Protein AF-A0A5K0XBB8-F1 (afdb_monomer_lite)

Organism: NCBI:txid210225

pLDDT: mean 93.1, std 4.8, range [66.88, 97.88]

Foldseek 3Di:
DVVVVVVVVVCVVDPCVVFADPVVRDGDPVNVVVVVVVQVVQCPVPPSDHD

Sequence (51 aa):
VSEVFYYAQKAVLHPTLPLFDRGTQSLKPRCGRALKRVFVLSDQDKDGALN

Secondary structure (DSSP, 8-state):
-HHHHHHHHHHHHS--TTTEETTTTEE-HHHHHHHHHHHHHH-SS-SSS--

Radius of gyration: 16.17 Å; chains: 1; bounding box: 28×14×47 Å

Structure (mmCIF, N/CA/C/O backbone):
data_AF-A0A5K0XBB8-F1
#
_entry.id   AF-A0A5K0XBB8-F1
#
loop_
_atom_site.group_PDB
_atom_site.id
_atom_site.type_symbol
_atom_site.label_atom_id
_atom_site.label_alt_id
_atom_site.label_comp_id
_atom_site.label_asym_id
_atom_site.label_entity_id
_atom_site.label_seq_id
_atom_site.pdbx_PDB_ins_code
_atom_site.Cartn_x
_atom_site.Cartn_y
_atom_site.Cartn_z
_atom_site.occupancy
_atom_site.B_iso_or_equiv
_atom_site.auth_seq_id
_atom_site.auth_comp_id
_atom_site.auth_asym_id
_atom_site.auth_atom_id
_atom_site.pdbx_PDB_model_num
ATOM 1 N N . VAL A 1 1 ? -19.816 8.929 22.098 1.00 66.88 1 VAL A N 1
ATOM 2 C CA . VAL A 1 1 ? -19.720 7.453 22.257 1.00 66.88 1 VAL A CA 1
ATOM 3 C C . VAL A 1 1 ? -19.988 6.725 20.940 1.00 66.88 1 VAL A C 1
ATOM 5 O O . VAL A 1 1 ? -19.171 5.899 20.559 1.00 66.88 1 VAL A O 1
ATOM 8 N N . SER A 1 2 ? -21.055 7.058 20.204 1.00 87.69 2 SER A N 1
ATOM 9 C CA . SER A 1 2 ? -21.408 6.451 18.904 1.00 87.69 2 SER A CA 1
ATOM 10 C C . SER A 1 2 ? -20.300 6.484 17.839 1.00 87.69 2 SER A C 1
ATOM 12 O O . SER A 1 2 ? -20.078 5.477 17.175 1.00 87.69 2 SER A O 1
ATOM 14 N N . GLU A 1 3 ? -19.561 7.589 17.697 1.00 90.62 3 GLU A N 1
ATOM 15 C CA . GLU A 1 3 ? -18.479 7.700 16.699 1.00 90.62 3 GLU A CA 1
ATOM 16 C C . GLU A 1 3 ? -17.345 6.693 16.906 1.00 90.62 3 GLU A C 1
ATOM 18 O O . GLU A 1 3 ? -16.854 6.109 15.944 1.00 90.62 3 GLU A O 1
ATOM 23 N N . VAL A 1 4 ? -16.938 6.449 18.154 1.00 91.69 4 VAL A N 1
ATOM 24 C CA . VAL A 1 4 ? -15.848 5.508 18.457 1.00 91.69 4 VAL A CA 1
ATOM 25 C C . VAL A 1 4 ? -16.235 4.097 18.017 1.00 91.69 4 VAL A C 1
ATOM 27 O O . VAL A 1 4 ? -15.440 3.408 17.381 1.00 91.69 4 VAL A O 1
ATOM 30 N N . PHE A 1 5 ? -17.480 3.693 18.280 1.00 93.50 5 PHE A N 1
ATOM 31 C CA . PHE A 1 5 ? -18.009 2.409 17.822 1.00 93.50 5 PHE A CA 1
ATOM 32 C C . PHE A 1 5 ? -18.151 2.349 16.298 1.00 93.50 5 PHE A C 1
ATOM 34 O O . PHE A 1 5 ? -17.790 1.335 15.704 1.00 93.50 5 PHE A O 1
ATOM 41 N N . TYR A 1 6 ? -18.591 3.434 15.657 1.00 92.81 6 TYR A N 1
ATOM 42 C CA . TYR A 1 6 ? -18.658 3.527 14.197 1.00 92.81 6 TYR A CA 1
ATOM 43 C C . TYR A 1 6 ? -17.281 3.323 13.544 1.00 92.81 6 TYR A C 1
ATOM 45 O O . TYR A 1 6 ? -17.135 2.506 12.633 1.00 92.81 6 TYR A O 1
ATOM 53 N N . TYR A 1 7 ? -16.239 3.999 14.037 1.00 91.31 7 TYR A N 1
ATOM 54 C CA . TYR A 1 7 ? -14.886 3.837 13.498 1.00 91.31 7 TYR A CA 1
ATOM 55 C C . TYR A 1 7 ? -14.268 2.479 13.833 1.00 91.31 7 TYR A C 1
ATOM 57 O O . TYR A 1 7 ? -13.575 1.911 12.987 1.00 91.31 7 TYR A O 1
ATOM 65 N N . ALA A 1 8 ? -14.547 1.924 15.016 1.00 91.62 8 ALA A N 1
ATOM 66 C CA . ALA A 1 8 ? -14.131 0.569 15.365 1.00 91.62 8 ALA A CA 1
ATOM 67 C C . ALA A 1 8 ? -14.746 -0.466 14.407 1.00 91.62 8 ALA A C 1
ATOM 69 O O . ALA A 1 8 ? -14.026 -1.307 13.873 1.00 91.62 8 ALA A O 1
ATOM 70 N N . GLN A 1 9 ? -16.045 -0.353 14.105 1.00 92.81 9 GLN A N 1
ATOM 71 C CA . GLN A 1 9 ? -16.715 -1.211 13.123 1.00 92.81 9 GLN A CA 1
ATOM 72 C C . GLN A 1 9 ? -16.095 -1.061 11.730 1.00 92.81 9 GLN A C 1
ATOM 74 O O . GLN A 1 9 ? -15.762 -2.061 11.096 1.00 92.81 9 GLN A O 1
ATOM 79 N N . LYS A 1 10 ? -15.859 0.175 11.272 1.00 90.19 10 LYS A N 1
ATOM 80 C CA . LYS A 1 10 ? -15.202 0.427 9.981 1.00 90.19 10 LYS A CA 1
ATOM 81 C C . LYS A 1 10 ? -13.803 -0.186 9.902 1.00 90.19 10 LYS A C 1
ATOM 83 O O . LYS A 1 10 ? -13.440 -0.722 8.860 1.00 90.19 10 LYS A O 1
ATOM 88 N N . ALA A 1 11 ? -13.024 -0.120 10.981 1.00 88.62 11 ALA A N 1
ATOM 89 C CA . ALA A 1 11 ? -11.674 -0.677 11.027 1.00 88.62 11 ALA A CA 1
ATOM 90 C C . ALA A 1 11 ? -11.664 -2.213 10.970 1.00 88.62 11 ALA A C 1
ATOM 92 O O . ALA A 1 11 ? -10.745 -2.789 10.389 1.00 88.62 11 ALA A O 1
ATOM 93 N N . VAL A 1 12 ? -12.685 -2.862 11.540 1.00 90.06 12 VAL A N 1
ATOM 94 C CA . VAL A 1 12 ? -12.876 -4.317 11.450 1.00 90.06 12 VAL A CA 1
ATOM 95 C C . VAL A 1 12 ? -13.329 -4.727 10.047 1.00 90.06 12 VAL A C 1
ATOM 97 O O . VAL A 1 12 ? -12.783 -5.674 9.489 1.00 90.06 12 VAL A O 1
ATOM 100 N N . LEU A 1 13 ? -14.286 -4.003 9.457 1.00 93.75 13 LEU A N 1
ATOM 101 C CA . LEU A 1 13 ? -14.816 -4.297 8.118 1.00 93.75 13 LEU A CA 1
ATOM 102 C C . LEU A 1 13 ? -13.806 -4.015 6.995 1.00 93.75 13 LEU A C 1
ATOM 104 O O . LEU A 1 13 ? -13.805 -4.700 5.975 1.00 93.75 13 LEU A O 1
ATOM 108 N N . HIS A 1 14 ? -12.936 -3.020 7.178 1.00 89.94 14 HIS A N 1
ATOM 109 C CA . HIS A 1 14 ? -11.954 -2.593 6.182 1.00 89.94 14 HIS A CA 1
ATOM 110 C C . HIS A 1 14 ? -10.549 -2.536 6.799 1.00 89.94 14 HIS A C 1
ATOM 112 O O . HIS A 1 14 ? -10.015 -1.449 7.052 1.00 89.94 14 HIS A O 1
ATOM 118 N N . PRO A 1 15 ? -9.925 -3.698 7.063 1.00 87.81 15 PRO A N 1
ATOM 119 C CA . PRO A 1 15 ? -8.635 -3.746 7.731 1.00 87.81 15 PRO A CA 1
ATOM 120 C C . PRO A 1 15 ? -7.541 -3.173 6.824 1.00 87.81 15 PRO A C 1
ATOM 122 O O . PRO A 1 15 ? -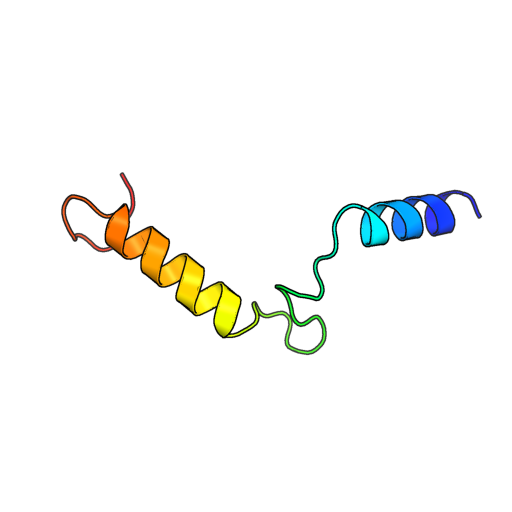7.118 -3.792 5.850 1.00 87.81 15 PRO A O 1
ATOM 125 N N . THR A 1 16 ? -7.037 -1.988 7.169 1.00 90.56 16 THR A N 1
ATOM 126 C CA . THR A 1 16 ? -5.943 -1.328 6.435 1.00 90.56 16 THR A CA 1
ATOM 127 C C . THR A 1 16 ? -4.556 -1.787 6.884 1.00 90.56 16 THR A C 1
ATOM 129 O O . THR A 1 16 ? -3.614 -1.753 6.098 1.00 90.56 16 THR A O 1
ATOM 132 N N . LEU A 1 17 ? -4.421 -2.289 8.117 1.00 88.12 17 LEU A N 1
ATOM 133 C CA . LEU A 1 17 ? -3.154 -2.752 8.707 1.00 88.12 17 LEU A CA 1
ATOM 134 C C . LEU A 1 17 ? -2.371 -3.803 7.891 1.00 88.12 17 LEU A C 1
ATOM 136 O O . LEU A 1 17 ? -1.138 -3.771 7.920 1.00 88.12 17 LEU A O 1
ATOM 140 N N . PRO A 1 18 ? -2.995 -4.759 7.179 1.00 87.88 18 PRO A N 1
ATOM 141 C CA . PRO A 1 18 ? -2.258 -5.704 6.338 1.00 87.88 18 PRO A CA 1
ATOM 142 C C . PRO A 1 18 ? -1.557 -5.047 5.143 1.00 87.88 18 PRO A C 1
ATOM 144 O O . PRO A 1 18 ? -0.599 -5.612 4.616 1.00 87.88 18 PRO A O 1
ATOM 147 N N . LEU A 1 19 ? -2.017 -3.866 4.723 1.00 93.12 19 LEU A N 1
ATOM 148 C CA . LEU A 1 19 ? -1.571 -3.184 3.508 1.00 93.12 19 LEU A CA 1
ATOM 149 C C . LEU A 1 19 ? -0.798 -1.895 3.801 1.00 93.12 19 LEU A C 1
ATOM 151 O O . LEU A 1 19 ? 0.100 -1.552 3.038 1.00 93.12 19 LEU A O 1
ATOM 155 N N . PHE A 1 20 ? -1.106 -1.215 4.906 1.00 94.56 20 PHE A N 1
ATOM 156 C CA . PHE A 1 20 ? -0.577 0.099 5.260 1.00 94.56 20 PHE A CA 1
ATOM 157 C C . PHE A 1 20 ? 0.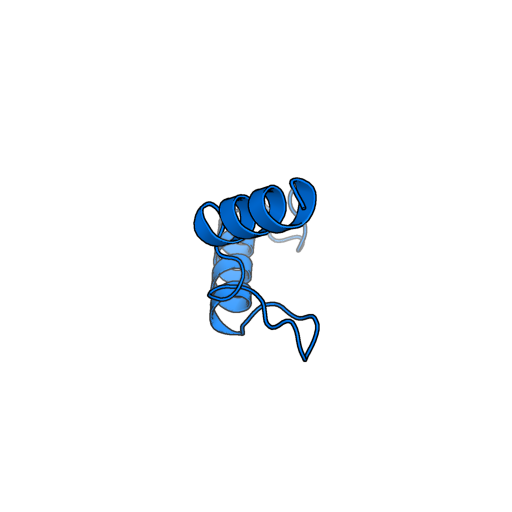069 0.088 6.647 1.00 94.56 20 PHE A C 1
ATOM 159 O O . PHE A 1 20 ? -0.480 -0.453 7.610 1.00 94.56 20 PHE A O 1
ATOM 166 N N . ASP A 1 21 ? 1.241 0.699 6.740 1.00 93.88 21 ASP A N 1
ATOM 167 C CA . ASP A 1 21 ? 1.936 0.979 7.984 1.00 93.88 21 ASP A CA 1
ATOM 168 C C . ASP A 1 21 ? 1.635 2.419 8.413 1.00 93.88 21 ASP A C 1
ATOM 170 O O . ASP A 1 21 ? 2.007 3.386 7.747 1.00 93.88 21 ASP A O 1
ATOM 174 N N . ARG A 1 22 ? 0.939 2.556 9.545 1.00 89.81 22 ARG A N 1
ATOM 175 C CA . ARG A 1 22 ? 0.555 3.863 10.087 1.00 89.81 22 ARG A CA 1
ATOM 176 C C . ARG A 1 22 ? 1.733 4.628 10.686 1.00 89.81 22 ARG A C 1
ATOM 178 O O . ARG A 1 22 ? 1.671 5.849 10.698 1.00 89.81 22 ARG A O 1
ATOM 185 N N . GLY A 1 23 ? 2.769 3.940 11.169 1.00 92.62 23 GLY A N 1
ATOM 186 C CA . GLY A 1 23 ? 3.931 4.584 11.782 1.00 92.62 23 GLY A CA 1
ATOM 187 C C . GLY A 1 23 ? 4.825 5.257 10.746 1.00 92.62 23 GLY A C 1
ATOM 188 O O . GLY A 1 23 ? 5.268 6.380 10.949 1.00 92.62 23 GLY A O 1
ATOM 189 N N . THR A 1 24 ? 5.029 4.600 9.603 1.00 95.00 24 THR A N 1
ATOM 190 C CA . THR A 1 24 ? 5.804 5.155 8.478 1.00 95.00 24 THR A CA 1
ATOM 191 C C . THR A 1 24 ? 4.948 5.914 7.462 1.00 95.00 24 THR A C 1
ATOM 193 O O . THR A 1 24 ? 5.482 6.443 6.493 1.00 95.00 24 THR A O 1
ATOM 196 N N . GLN A 1 25 ? 3.624 5.948 7.659 1.00 94.12 25 GLN A N 1
ATOM 197 C CA . GLN A 1 25 ? 2.638 6.485 6.714 1.00 94.12 25 GLN A CA 1
ATOM 198 C C . GLN A 1 25 ? 2.829 5.960 5.279 1.00 94.12 25 GLN A C 1
ATOM 200 O O . GLN A 1 25 ? 2.685 6.698 4.305 1.00 94.12 25 GLN A O 1
ATOM 205 N N . SER A 1 26 ? 3.154 4.671 5.138 1.00 95.19 26 SER A N 1
ATOM 206 C CA . SER A 1 26 ? 3.517 4.068 3.854 1.00 95.19 26 SER A CA 1
ATOM 207 C C . SER A 1 26 ? 2.822 2.728 3.611 1.00 95.19 26 SER A C 1
ATOM 209 O O . SER A 1 26 ? 2.392 2.035 4.537 1.00 95.19 26 SER A O 1
ATOM 211 N N . LEU A 1 27 ? 2.696 2.336 2.340 1.00 95.56 27 LEU A N 1
ATOM 212 C CA . LEU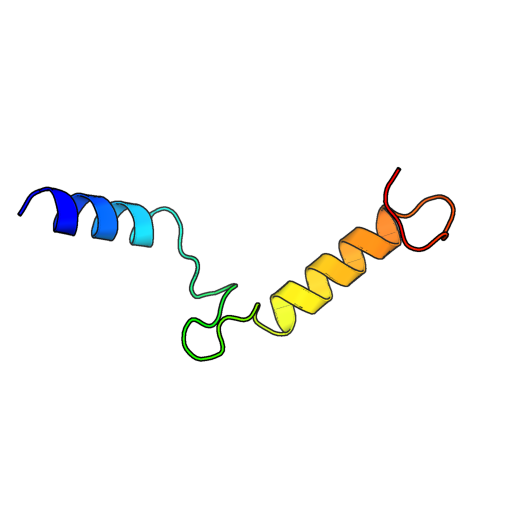 A 1 27 ? 2.247 0.989 1.998 1.00 95.56 27 LEU A CA 1
ATOM 213 C C . LEU A 1 27 ? 3.315 -0.028 2.394 1.00 95.56 27 LEU A C 1
ATOM 215 O O . LEU A 1 27 ? 4.506 0.152 2.140 1.00 95.56 27 LEU A O 1
ATOM 219 N N . LYS A 1 28 ? 2.877 -1.164 2.933 1.00 95.56 28 LYS A N 1
ATOM 220 C CA . LYS A 1 28 ? 3.783 -2.265 3.240 1.00 95.56 28 LYS A CA 1
ATOM 221 C C . LYS A 1 28 ? 4.484 -2.734 1.961 1.00 95.56 28 LYS A C 1
ATOM 223 O O . LYS A 1 28 ? 3.830 -2.835 0.916 1.00 95.56 28 LYS A O 1
ATOM 228 N N . PRO A 1 29 ? 5.764 -3.154 2.032 1.00 95.62 29 PRO A N 1
ATOM 229 C CA . PRO A 1 29 ? 6.537 -3.534 0.847 1.00 95.62 29 PRO A CA 1
ATOM 230 C C . PRO A 1 29 ? 5.860 -4.587 -0.043 1.00 95.62 29 PRO A C 1
ATOM 232 O O . PRO A 1 29 ? 6.007 -4.564 -1.262 1.00 95.62 29 PRO A O 1
ATOM 235 N N . ARG A 1 30 ? 5.086 -5.512 0.546 1.00 94.94 30 ARG A N 1
ATOM 236 C CA . ARG A 1 30 ? 4.318 -6.519 -0.207 1.00 94.94 30 ARG A CA 1
ATOM 237 C C . ARG A 1 30 ? 3.195 -5.899 -1.043 1.00 94.94 30 ARG A C 1
ATOM 239 O O . ARG A 1 30 ? 3.022 -6.308 -2.186 1.00 94.94 30 ARG A O 1
ATOM 246 N N . CYS A 1 31 ? 2.468 -4.928 -0.489 1.00 95.62 31 CYS A N 1
ATOM 247 C CA . CYS A 1 31 ? 1.403 -4.216 -1.192 1.00 95.62 31 CYS A CA 1
ATOM 248 C C . CYS A 1 31 ? 1.988 -3.376 -2.335 1.00 95.62 31 CYS A C 1
ATOM 250 O O . CYS A 1 31 ? 1.553 -3.520 -3.474 1.00 95.62 31 CYS A O 1
ATOM 252 N N . GLY A 1 32 ? 3.061 -2.618 -2.071 1.00 95.75 32 GLY A N 1
ATOM 253 C CA . GLY A 1 32 ? 3.755 -1.843 -3.105 1.00 95.75 32 GLY A CA 1
ATOM 254 C C . GLY A 1 32 ? 4.259 -2.704 -4.272 1.00 95.75 32 GLY A C 1
ATOM 255 O O . GLY A 1 32 ? 4.041 -2.363 -5.431 1.00 95.75 32 GLY A O 1
ATOM 256 N N . ARG A 1 33 ? 4.863 -3.872 -3.995 1.00 96.94 33 ARG A N 1
ATOM 257 C CA . ARG A 1 33 ? 5.287 -4.813 -5.052 1.00 96.94 33 ARG A CA 1
ATOM 258 C C . ARG A 1 33 ? 4.118 -5.373 -5.861 1.00 96.94 33 ARG A C 1
ATOM 260 O O . ARG A 1 33 ? 4.245 -5.512 -7.074 1.00 96.94 33 ARG A O 1
ATOM 267 N N . ALA A 1 34 ? 3.009 -5.709 -5.203 1.00 96.62 34 ALA A N 1
ATOM 268 C CA . ALA A 1 34 ? 1.817 -6.201 -5.884 1.00 96.62 34 ALA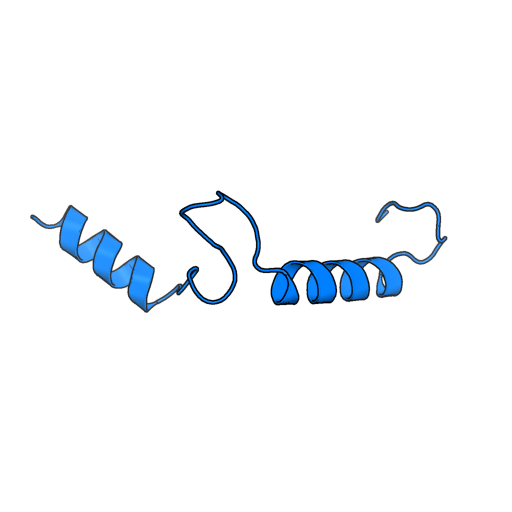 A CA 1
ATOM 269 C C . ALA A 1 34 ? 1.241 -5.132 -6.823 1.00 96.62 34 ALA A C 1
ATOM 271 O O . ALA A 1 34 ? 1.018 -5.422 -7.994 1.00 96.62 34 ALA A O 1
ATOM 272 N N . LEU A 1 35 ? 1.099 -3.891 -6.344 1.00 96.44 35 LEU A N 1
ATOM 273 C CA . LEU A 1 35 ? 0.627 -2.766 -7.155 1.00 96.44 35 LEU A CA 1
ATOM 274 C C . LEU A 1 35 ? 1.564 -2.470 -8.326 1.00 96.44 35 LEU A C 1
ATOM 276 O O . LEU A 1 35 ? 1.089 -2.318 -9.443 1.00 96.44 35 LEU A O 1
ATOM 280 N N . LYS A 1 36 ? 2.887 -2.479 -8.113 1.00 96.69 36 LYS A N 1
ATOM 281 C CA . LYS A 1 36 ? 3.861 -2.311 -9.202 1.00 96.69 36 LYS A CA 1
ATOM 282 C C . LYS A 1 36 ? 3.715 -3.391 -10.276 1.00 96.69 36 LYS A C 1
ATOM 284 O O . LYS A 1 36 ? 3.816 -3.095 -11.459 1.00 96.69 36 LYS A O 1
ATOM 289 N N . ARG A 1 37 ? 3.473 -4.645 -9.881 1.00 97.44 37 ARG A N 1
ATOM 290 C CA . ARG A 1 37 ? 3.232 -5.733 -10.838 1.00 97.44 37 ARG A CA 1
ATOM 291 C C . ARG A 1 37 ? 1.929 -5.530 -11.607 1.00 97.44 37 ARG A C 1
ATOM 293 O O . ARG A 1 37 ? 1.931 -5.736 -12.811 1.00 97.44 37 ARG A O 1
ATOM 300 N N . VAL A 1 38 ? 0.849 -5.143 -10.925 1.00 97.62 38 VAL A N 1
ATOM 301 C CA . VAL A 1 38 ? -0.431 -4.824 -11.579 1.00 97.62 38 VAL A CA 1
ATOM 302 C C . VAL A 1 38 ? -0.238 -3.691 -12.582 1.00 97.62 38 VAL A C 1
ATOM 304 O O . VAL A 1 38 ? -0.620 -3.850 -13.730 1.00 97.62 38 VAL A O 1
ATOM 307 N N . PHE A 1 39 ? 0.435 -2.613 -12.181 1.00 97.88 39 PHE A N 1
ATOM 308 C CA . PHE A 1 39 ? 0.761 -1.488 -13.052 1.00 97.88 39 PHE A CA 1
ATOM 309 C C . PHE A 1 39 ? 1.474 -1.945 -14.330 1.00 97.88 39 PHE A C 1
ATOM 311 O O . PHE A 1 39 ? 0.974 -1.701 -15.415 1.00 97.88 39 PHE A O 1
ATOM 318 N N . VAL A 1 40 ? 2.579 -2.690 -14.207 1.00 96.94 40 VAL A N 1
ATOM 319 C CA . VAL A 1 40 ? 3.354 -3.177 -15.366 1.00 96.94 40 VAL A CA 1
ATOM 320 C C . VAL A 1 40 ? 2.538 -4.096 -16.284 1.00 96.94 40 VAL A C 1
ATOM 322 O O . VAL A 1 40 ? 2.810 -4.165 -17.475 1.00 96.94 40 VAL A O 1
ATOM 325 N N . LEU A 1 41 ? 1.565 -4.836 -15.744 1.00 97.00 41 LEU A N 1
ATOM 326 C CA . LEU A 1 41 ? 0.674 -5.676 -16.552 1.00 97.00 41 LEU A CA 1
ATOM 327 C C . LEU A 1 41 ? -0.414 -4.866 -17.266 1.00 97.00 41 LEU A C 1
ATOM 329 O O . LEU A 1 41 ? -0.905 -5.312 -18.300 1.00 97.00 41 LEU A O 1
ATOM 333 N N . SER A 1 42 ? -0.804 -3.726 -16.700 1.00 97.25 42 SER A N 1
ATOM 334 C CA . SER A 1 42 ? -1.821 -2.834 -17.258 1.00 97.25 42 SER A CA 1
ATOM 335 C C . SER A 1 42 ? -1.246 -1.778 -18.206 1.00 97.25 42 SER A C 1
ATOM 337 O O . SER A 1 42 ? -1.989 -1.267 -19.035 1.00 97.25 42 SER A O 1
ATOM 339 N N . ASP A 1 43 ? 0.042 -1.460 -18.085 1.00 97.25 43 ASP A N 1
ATOM 340 C CA . ASP A 1 43 ? 0.783 -0.529 -18.938 1.00 97.25 43 ASP A CA 1
ATOM 341 C C . ASP A 1 43 ? 1.030 -1.168 -20.321 1.00 97.25 43 ASP A C 1
ATOM 343 O O . ASP A 1 43 ? 1.955 -1.965 -20.516 1.00 97.25 43 ASP A O 1
ATOM 347 N N . GLN A 1 44 ? 0.114 -0.901 -21.260 1.00 95.62 44 GLN A N 1
ATOM 348 C CA . GLN A 1 44 ? 0.066 -1.575 -22.564 1.00 95.62 44 GLN A CA 1
ATOM 349 C C . GLN A 1 44 ? 1.125 -1.055 -23.540 1.00 95.62 44 GLN A C 1
ATOM 351 O O . GLN A 1 44 ? 1.689 -1.840 -24.308 1.00 95.62 44 GLN A O 1
ATOM 356 N N . ASP A 1 45 ? 1.389 0.249 -23.519 1.00 96.19 45 ASP A N 1
ATOM 357 C CA . ASP A 1 45 ? 2.346 0.937 -24.388 1.00 96.19 45 ASP A CA 1
ATOM 358 C C . ASP A 1 45 ? 3.730 1.108 -23.739 1.00 96.19 45 ASP A C 1
ATOM 360 O O . ASP A 1 45 ? 4.696 1.410 -24.445 1.00 96.19 45 ASP A O 1
ATOM 364 N N . LYS A 1 46 ? 3.867 0.772 -22.449 1.00 94.12 46 LYS A N 1
ATOM 365 C CA . LYS A 1 46 ? 5.120 0.783 -21.678 1.00 94.12 46 LYS A CA 1
ATOM 366 C C . LYS A 1 46 ? 5.712 2.179 -21.542 1.00 94.12 46 LYS A C 1
ATOM 368 O O . LYS A 1 46 ? 6.936 2.320 -21.442 1.00 94.12 46 LYS A O 1
ATOM 373 N N . ASP A 1 47 ? 4.864 3.200 -21.551 1.00 96.19 47 ASP A N 1
ATOM 374 C CA . ASP A 1 47 ? 5.280 4.591 -21.396 1.00 96.19 47 ASP A CA 1
ATOM 375 C C . ASP A 1 47 ? 5.478 4.985 -19.919 1.00 96.19 47 ASP A C 1
ATOM 377 O O . ASP A 1 47 ? 6.003 6.060 -19.615 1.00 96.19 47 ASP A O 1
ATOM 381 N N . GLY A 1 48 ? 5.147 4.081 -18.989 1.00 94.88 48 GLY A N 1
ATOM 382 C CA . GLY A 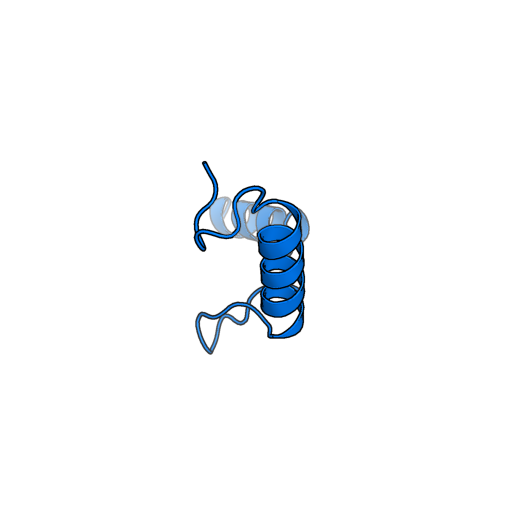1 48 ? 5.234 4.336 -17.559 1.00 94.88 48 GLY A CA 1
ATOM 383 C C . GLY A 1 48 ? 4.037 5.109 -17.003 1.00 94.88 48 GLY A C 1
ATOM 384 O O . GLY A 1 48 ? 4.111 5.583 -15.865 1.00 94.88 48 GLY A O 1
ATOM 385 N N . ALA A 1 49 ? 2.935 5.187 -17.748 1.00 95.06 49 ALA A N 1
ATOM 386 C CA . ALA A 1 49 ? 1.629 5.677 -17.336 1.00 95.06 49 ALA A CA 1
ATOM 387 C C . ALA A 1 49 ? 0.529 4.632 -17.632 1.00 95.06 49 ALA A C 1
ATOM 389 O O . ALA A 1 49 ? 0.747 3.613 -18.274 1.00 95.06 49 ALA A O 1
ATOM 390 N N . LEU A 1 50 ? -0.666 4.839 -17.070 1.00 93.94 50 LEU A N 1
ATOM 391 C CA . LEU A 1 50 ? -1.865 4.090 -17.462 1.00 93.94 50 LEU A CA 1
ATOM 392 C C . LEU A 1 50 ? -2.787 5.071 -18.189 1.00 93.94 50 LEU A C 1
ATOM 394 O O . LEU A 1 50 ? -3.162 6.080 -17.586 1.00 93.94 50 LEU A O 1
ATOM 398 N N . ASN A 1 51 ? -3.119 4.763 -19.445 1.00 86.88 51 ASN A N 1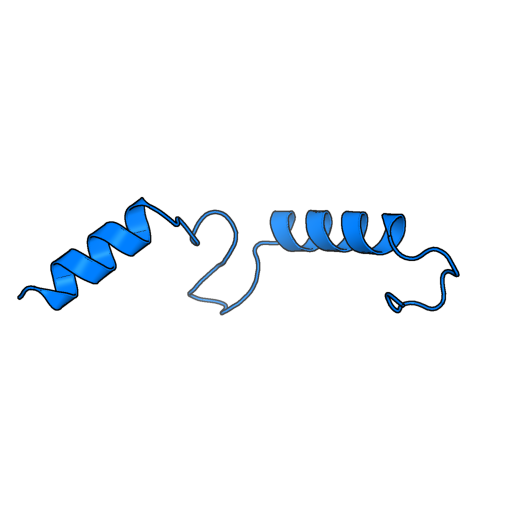
ATOM 399 C CA . ASN A 1 51 ? -3.960 5.563 -20.343 1.00 86.88 51 ASN A CA 1
ATOM 400 C C . ASN A 1 51 ? -5.402 5.032 -20.421 1.00 86.88 51 ASN A C 1
ATOM 402 O O . ASN A 1 51 ? -5.596 3.800 -20.281 1.00 86.88 51 ASN A O 1
#